Protein AF-A0A7M4F589-F1 (afdb_monomer_lite)

Secondary structure (DSSP, 8-state):
-HHHHHHHHHHHHHHHHSEEETTTEEE-TTS--SS--TTS-TT--EEE-TT-------GGGGTT-TT--EEE---

Structure (mmCIF, N/CA/C/O backbone):
data_AF-A0A7M4F589-F1
#
_entry.id   AF-A0A7M4F589-F1
#
loop_
_atom_site.group_PDB
_atom_site.id
_atom_site.type_symbol
_atom_site.label_atom_id
_atom_site.label_alt_id
_atom_site.label_comp_id
_atom_site.label_asym_id
_atom_site.label_entity_id
_atom_site.label_seq_id
_atom_site.pdbx_PDB_ins_code
_atom_site.Cartn_x
_atom_site.Cartn_y
_atom_site.Cartn_z
_atom_site.occupancy
_atom_site.B_iso_or_equiv
_atom_site.auth_seq_id
_atom_site.auth_comp_id
_atom_site.auth_asym_id
_atom_site.auth_atom_id
_atom_site.pdbx_PDB_model_num
ATOM 1 N N . GLY A 1 1 ? -8.836 24.723 5.409 1.00 60.97 1 GLY A N 1
ATOM 2 C CA . GLY A 1 1 ? -8.376 25.529 4.263 1.00 60.97 1 GLY A CA 1
ATOM 3 C C . GLY A 1 1 ? -7.250 24.827 3.533 1.00 60.97 1 GLY A C 1
ATOM 4 O O . GLY A 1 1 ? -7.534 24.056 2.633 1.00 60.97 1 GLY A O 1
ATOM 5 N N . ALA A 1 2 ? -5.999 25.015 3.964 1.00 56.38 2 ALA A N 1
ATOM 6 C CA . ALA A 1 2 ? -4.817 24.432 3.316 1.00 56.38 2 ALA A CA 1
ATOM 7 C C . ALA A 1 2 ? -4.668 22.907 3.511 1.00 56.38 2 ALA A C 1
ATOM 9 O O . ALA A 1 2 ? -4.435 22.196 2.543 1.00 56.38 2 ALA A O 1
ATOM 10 N N . SER A 1 3 ? -4.901 22.380 4.721 1.00 61.56 3 SER A N 1
ATOM 11 C CA . SER A 1 3 ? -4.675 20.954 5.035 1.00 61.56 3 SER A CA 1
ATOM 12 C C . SER A 1 3 ? -5.557 19.984 4.242 1.00 61.56 3 SER A C 1
ATOM 14 O O . SER A 1 3 ? -5.118 18.892 3.906 1.00 61.56 3 SER A O 1
ATOM 16 N N . VAL A 1 4 ? -6.792 20.380 3.917 1.00 63.72 4 VAL A N 1
ATOM 17 C CA . VAL A 1 4 ? -7.719 19.554 3.122 1.00 63.72 4 VAL A CA 1
ATOM 18 C C . VAL A 1 4 ? -7.276 19.509 1.662 1.00 63.72 4 VAL A C 1
ATOM 20 O O . VAL A 1 4 ? -7.310 18.446 1.055 1.00 63.72 4 VAL A O 1
ATOM 23 N N . LEU A 1 5 ? -6.805 20.636 1.116 1.00 58.50 5 LEU A N 1
ATOM 24 C CA . LEU A 1 5 ? -6.330 20.717 -0.263 1.00 58.50 5 LEU A CA 1
ATOM 25 C C . LEU A 1 5 ? -5.018 19.944 -0.447 1.00 58.50 5 LEU A C 1
ATOM 27 O O . LEU A 1 5 ? -4.893 19.214 -1.422 1.00 58.50 5 LEU A O 1
ATOM 31 N N . THR A 1 6 ? -4.090 20.019 0.517 1.00 59.38 6 THR A N 1
ATOM 32 C CA . THR A 1 6 ? -2.878 19.180 0.542 1.00 59.38 6 THR A CA 1
ATOM 33 C C . THR A 1 6 ? -3.233 17.695 0.600 1.00 59.38 6 THR A C 1
ATOM 35 O O . THR A 1 6 ? -2.679 16.911 -0.162 1.00 59.38 6 THR A O 1
ATOM 38 N N . CYS A 1 7 ? -4.204 17.309 1.436 1.00 61.50 7 CYS A N 1
ATOM 39 C CA . CYS A 1 7 ? -4.703 15.933 1.491 1.00 61.50 7 CYS A CA 1
ATOM 40 C C . CYS A 1 7 ? -5.292 15.495 0.144 1.00 61.50 7 CYS A C 1
ATOM 42 O O . CYS A 1 7 ? -4.973 14.423 -0.350 1.00 61.50 7 CYS A O 1
ATOM 44 N N . MET A 1 8 ? -6.122 16.335 -0.476 1.00 64.75 8 MET A N 1
ATOM 45 C CA . MET A 1 8 ? -6.762 16.033 -1.757 1.00 64.75 8 MET A CA 1
ATOM 46 C C . MET A 1 8 ? -5.734 15.909 -2.892 1.00 64.75 8 MET A C 1
ATOM 48 O O . MET A 1 8 ? -5.868 15.032 -3.741 1.00 64.75 8 MET A O 1
ATOM 52 N N . PHE A 1 9 ? -4.678 16.727 -2.866 1.00 62.66 9 PHE A N 1
ATOM 53 C CA . PHE A 1 9 ? -3.544 16.631 -3.786 1.00 62.66 9 PHE A CA 1
ATOM 54 C C . PHE A 1 9 ? -2.760 15.326 -3.589 1.00 62.66 9 PHE A C 1
ATOM 56 O O . PHE A 1 9 ? -2.488 14.633 -4.562 1.00 62.66 9 PHE A O 1
ATOM 63 N N . LEU A 1 10 ? -2.446 14.948 -2.344 1.00 58.91 10 LEU A N 1
ATOM 64 C CA . LEU A 1 10 ? -1.748 13.692 -2.031 1.00 58.91 10 LEU A CA 1
ATOM 65 C C . LEU A 1 10 ? -2.578 12.464 -2.414 1.00 58.91 10 LEU A C 1
ATOM 67 O O . LEU A 1 10 ? -2.048 11.528 -3.006 1.00 58.91 10 LEU A O 1
ATOM 71 N N . VAL A 1 11 ? -3.890 12.498 -2.161 1.00 62.56 11 VAL A N 1
ATOM 72 C CA . VAL A 1 11 ? -4.829 11.469 -2.622 1.00 62.56 11 VAL A CA 1
ATOM 73 C C . VAL A 1 11 ? -4.757 11.345 -4.146 1.00 62.56 11 VAL A C 1
ATOM 75 O O . VAL A 1 11 ? -4.581 10.241 -4.648 1.00 62.56 11 VAL A O 1
ATOM 78 N N . TYR A 1 12 ? -4.803 12.458 -4.885 1.00 63.66 12 TYR A N 1
ATOM 79 C CA . TYR A 1 12 ? -4.719 12.463 -6.351 1.00 63.66 12 TYR A CA 1
ATOM 80 C C . TYR A 1 12 ? -3.378 11.927 -6.884 1.00 63.66 12 TYR A C 1
ATOM 82 O O . TYR A 1 12 ? -3.359 11.173 -7.850 1.00 63.66 12 TYR A O 1
ATOM 90 N N . VAL A 1 13 ? -2.256 12.265 -6.241 1.00 58.88 13 VAL A N 1
ATOM 91 C CA . VAL A 1 13 ? -0.921 11.751 -6.599 1.00 58.88 13 VAL A CA 1
ATOM 92 C C . VAL A 1 13 ? -0.801 10.252 -6.312 1.00 58.88 13 VAL A C 1
ATOM 94 O O . VAL A 1 13 ? -0.246 9.516 -7.124 1.00 58.88 13 VAL A O 1
ATOM 97 N N . GLN A 1 14 ? -1.379 9.770 -5.211 1.00 61.69 14 GLN A N 1
ATOM 98 C CA . GLN A 1 14 ? -1.420 8.345 -4.883 1.00 61.69 14 GLN A CA 1
ATOM 99 C C . GLN A 1 14 ? -2.190 7.539 -5.944 1.00 61.69 14 GLN A C 1
ATOM 101 O O . GLN A 1 14 ? -1.748 6.453 -6.317 1.00 61.69 14 GLN A O 1
ATOM 106 N N . PHE A 1 15 ? -3.291 8.091 -6.474 1.00 64.38 15 PHE A N 1
ATOM 107 C CA . PHE A 1 15 ? -4.037 7.516 -7.603 1.00 64.38 15 PHE A CA 1
ATOM 108 C C . PHE A 1 15 ? -3.214 7.422 -8.900 1.00 64.38 15 PHE A C 1
ATOM 110 O O . PHE A 1 15 ? -3.530 6.592 -9.749 1.00 64.38 15 PHE A O 1
ATOM 117 N N . LEU A 1 16 ? -2.181 8.258 -9.075 1.00 68.06 16 LEU A N 1
ATOM 118 C CA . LEU A 1 16 ? -1.314 8.217 -10.261 1.00 68.06 16 LEU A CA 1
ATOM 119 C C . LEU A 1 16 ? -0.297 7.074 -10.207 1.00 68.06 16 LEU A C 1
ATOM 121 O O . LEU A 1 16 ? 0.153 6.625 -11.257 1.00 68.06 16 LEU A O 1
ATOM 125 N N . VAL A 1 17 ? 0.072 6.621 -9.007 1.00 77.75 17 VAL A N 1
ATOM 126 C CA . VAL A 1 17 ? 1.000 5.498 -8.829 1.00 77.75 17 VAL A CA 1
ATOM 127 C C . VAL A 1 17 ? 0.210 4.204 -8.717 1.00 77.75 17 VAL A C 1
ATOM 129 O O . VAL A 1 17 ? 0.392 3.300 -9.518 1.00 77.75 17 VAL A O 1
ATOM 132 N N . CYS A 1 18 ? -0.703 4.125 -7.753 1.00 87.50 18 CYS A N 1
ATOM 133 C CA . CYS A 1 18 ? -1.492 2.931 -7.500 1.00 87.50 18 CYS A CA 1
ATOM 134 C C . CYS A 1 18 ? -2.956 3.173 -7.851 1.00 87.50 18 CYS A C 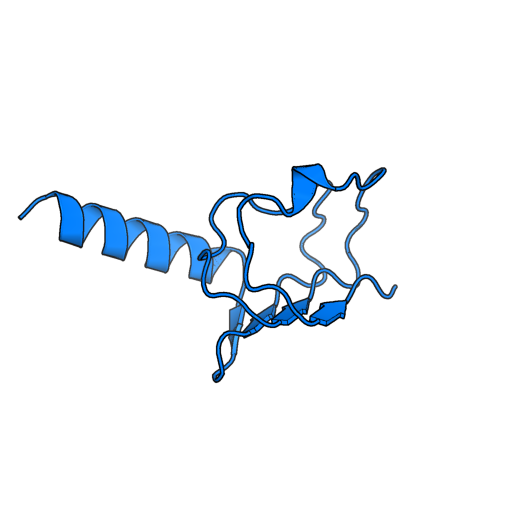1
ATOM 136 O O . CYS A 1 18 ? -3.565 4.157 -7.433 1.00 87.50 18 CYS A O 1
ATOM 138 N N . SER A 1 19 ? -3.561 2.216 -8.545 1.00 88.00 19 SER A N 1
ATOM 139 C CA . SER A 1 19 ? -5.007 2.219 -8.747 1.00 88.00 19 SER A CA 1
ATOM 140 C C . SER A 1 19 ? -5.730 1.866 -7.443 1.00 88.00 19 SER A C 1
ATOM 142 O O . SER A 1 19 ? -5.304 0.978 -6.698 1.00 88.00 19 SER A O 1
ATOM 144 N N . VAL A 1 20 ? -6.835 2.557 -7.159 1.00 85.31 20 VAL A N 1
ATOM 145 C CA . VAL A 1 20 ? -7.681 2.263 -5.995 1.00 85.31 20 VAL A CA 1
ATOM 146 C C . VAL A 1 20 ? -8.856 1.4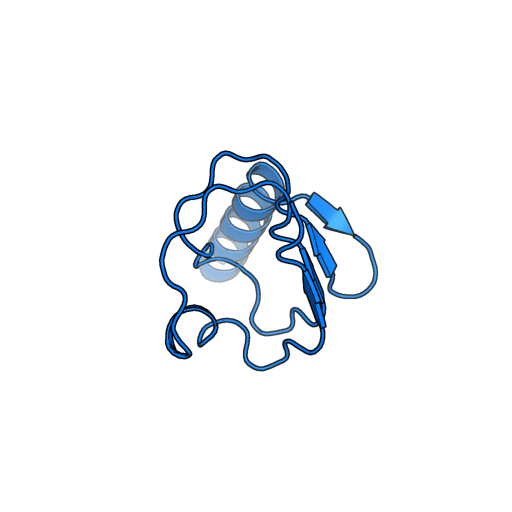17 -6.441 1.00 85.31 20 VAL A C 1
ATOM 148 O O . VAL A 1 20 ? -9.606 1.788 -7.343 1.00 85.31 20 VAL A O 1
ATOM 151 N N . VAL A 1 21 ? -9.027 0.286 -5.770 1.00 81.44 21 VAL A N 1
ATOM 152 C CA . VAL A 1 21 ? -10.185 -0.586 -5.930 1.00 81.44 21 VAL A CA 1
ATOM 153 C C . VAL A 1 21 ? -11.111 -0.359 -4.726 1.00 81.44 21 VAL A C 1
ATOM 155 O O . VAL A 1 21 ? -10.623 -0.190 -3.600 1.00 81.44 21 VAL A O 1
ATOM 158 N N . PRO A 1 22 ? -12.445 -0.333 -4.918 1.00 81.06 22 PRO A N 1
ATOM 159 C CA . PRO A 1 22 ? -13.390 -0.251 -3.809 1.00 81.06 22 PRO A CA 1
ATOM 160 C C . PRO A 1 22 ? -13.084 -1.275 -2.706 1.00 81.06 22 PRO A C 1
ATOM 162 O O . PRO A 1 22 ? -12.646 -2.390 -2.981 1.00 81.06 22 PRO A O 1
ATOM 165 N N . GLY A 1 23 ? -13.323 -0.897 -1.449 1.00 81.12 23 GLY A N 1
ATOM 166 C CA . GLY A 1 23 ? -13.045 -1.770 -0.303 1.00 81.12 23 GLY A CA 1
ATOM 167 C C . GLY A 1 23 ? -11.612 -1.679 0.231 1.00 81.12 23 GLY A C 1
ATOM 168 O O . GLY A 1 23 ? -11.029 -2.702 0.574 1.00 81.12 23 GLY A O 1
ATOM 169 N N . LEU A 1 24 ? -11.052 -0.463 0.321 1.00 87.88 24 LEU A N 1
ATOM 170 C CA . LEU A 1 24 ? -9.754 -0.181 0.968 1.00 87.88 24 LEU A CA 1
ATOM 171 C C . LEU A 1 24 ? -8.581 -0.968 0.358 1.00 87.88 24 LEU A C 1
ATOM 173 O O . LEU A 1 24 ? -7.672 -1.407 1.070 1.00 87.88 24 LEU A O 1
ATOM 177 N N . THR A 1 25 ? -8.635 -1.157 -0.961 1.00 91.81 25 THR A N 1
ATOM 178 C CA . THR A 1 25 ? -7.672 -1.946 -1.726 1.00 91.81 25 THR A CA 1
ATOM 179 C C . THR A 1 25 ? -6.845 -1.038 -2.623 1.00 91.81 25 THR A C 1
ATOM 181 O O . THR A 1 25 ? -7.395 -0.288 -3.431 1.00 91.81 25 THR A O 1
ATOM 184 N N . TYR A 1 26 ? -5.525 -1.134 -2.500 1.00 92.81 26 TYR A N 1
ATOM 185 C CA . TYR A 1 26 ? -4.567 -0.426 -3.341 1.00 92.81 26 TYR A CA 1
ATOM 186 C C . TYR A 1 26 ? -3.814 -1.422 -4.211 1.00 92.81 26 TYR A C 1
ATOM 188 O O . TYR A 1 26 ? -3.253 -2.394 -3.709 1.00 92.81 26 TYR A O 1
ATOM 196 N N . ARG A 1 27 ? -3.804 -1.170 -5.520 1.00 92.81 27 ARG A N 1
ATOM 197 C CA . ARG A 1 27 ? -3.154 -2.024 -6.509 1.00 92.81 27 ARG A CA 1
ATOM 198 C C . ARG A 1 27 ? -2.069 -1.251 -7.243 1.00 92.81 27 ARG A C 1
ATOM 200 O O . ARG A 1 27 ? -2.357 -0.301 -7.972 1.00 92.81 27 ARG A O 1
ATOM 207 N N . CYS A 1 28 ? -0.841 -1.705 -7.055 1.00 93.25 28 CYS A N 1
ATOM 208 C CA . CYS A 1 28 ? 0.402 -1.077 -7.474 1.00 93.25 28 CYS A CA 1
ATOM 209 C C . CYS A 1 28 ? 1.246 -2.060 -8.316 1.00 93.25 28 CYS A C 1
ATOM 211 O O . CYS A 1 28 ? 2.437 -2.216 -8.061 1.00 93.25 28 CYS A O 1
ATOM 213 N N . MET A 1 29 ? 0.632 -2.784 -9.254 1.00 93.81 29 MET A N 1
ATOM 214 C CA . MET A 1 29 ? 1.281 -3.885 -9.984 1.00 93.81 29 MET A CA 1
ATOM 215 C C . MET A 1 29 ? 2.109 -3.390 -11.166 1.00 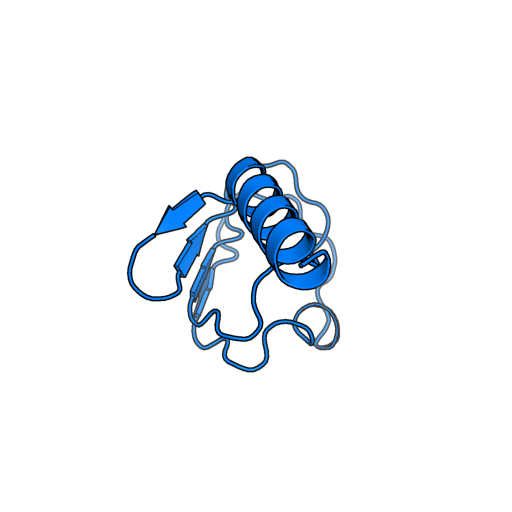93.81 29 MET A C 1
ATOM 217 O O . MET A 1 29 ? 1.674 -2.467 -11.847 1.00 93.81 29 MET A O 1
ATOM 221 N N . ASP A 1 30 ? 3.224 -4.063 -11.456 1.00 94.62 30 ASP A N 1
ATOM 222 C CA . ASP A 1 30 ? 4.027 -3.837 -12.674 1.00 94.62 30 ASP A CA 1
ATOM 223 C C . ASP A 1 30 ? 4.436 -2.364 -12.888 1.00 94.62 30 ASP A C 1
ATOM 225 O O . ASP A 1 30 ? 4.374 -1.793 -13.974 1.00 94.62 30 ASP A O 1
ATOM 229 N N . LEU A 1 31 ? 4.846 -1.709 -11.800 1.00 92.25 31 LEU A N 1
ATOM 230 C CA . LEU A 1 31 ? 5.269 -0.304 -11.792 1.00 92.25 31 LEU A CA 1
ATOM 231 C C . LEU A 1 31 ? 6.789 -0.165 -11.655 1.00 92.25 31 LEU A C 1
ATOM 233 O O . LEU A 1 31 ? 7.299 0.925 -11.390 1.00 92.25 31 LEU A O 1
ATOM 237 N N . ASN A 1 32 ? 7.522 -1.274 -11.803 1.00 94.00 32 ASN A N 1
ATOM 238 C CA . ASN A 1 32 ? 8.967 -1.346 -11.601 1.00 94.00 32 ASN A CA 1
ATOM 239 C C . ASN A 1 32 ? 9.406 -0.820 -10.211 1.00 94.00 32 ASN A C 1
ATOM 241 O O . ASN A 1 32 ? 10.456 -0.190 -10.056 1.00 94.00 32 ASN A O 1
ATOM 245 N N . LEU A 1 33 ? 8.584 -1.052 -9.180 1.00 92.12 33 LEU A N 1
ATOM 246 C CA . LEU A 1 33 ? 8.862 -0.607 -7.816 1.00 92.12 33 LEU A CA 1
ATOM 247 C C . LEU A 1 33 ? 9.992 -1.432 -7.201 1.00 92.12 33 LEU A C 1
ATOM 249 O O . LEU A 1 33 ? 9.964 -2.659 -7.195 1.00 92.12 33 LEU A O 1
ATOM 253 N N . SER A 1 34 ? 10.957 -0.742 -6.598 1.00 92.75 34 SER A N 1
ATOM 254 C CA . SER A 1 34 ? 12.025 -1.367 -5.803 1.00 92.75 34 SER A CA 1
ATOM 255 C C . 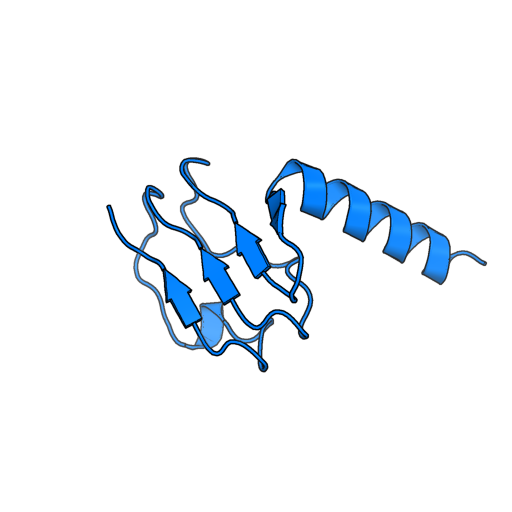SER A 1 34 ? 11.742 -1.350 -4.296 1.00 92.75 34 SER A C 1
ATOM 257 O O . SER A 1 34 ? 12.439 -2.013 -3.527 1.00 92.75 34 SER A O 1
ATOM 259 N N . ARG A 1 35 ? 10.730 -0.583 -3.862 1.00 90.31 35 ARG A N 1
ATOM 260 C CA . ARG A 1 35 ? 10.314 -0.395 -2.463 1.00 90.31 35 ARG A CA 1
ATOM 261 C C . ARG A 1 35 ? 8.801 -0.194 -2.362 1.00 90.31 35 ARG A C 1
ATOM 263 O O . ARG A 1 35 ? 8.163 0.208 -3.331 1.00 90.31 35 ARG A O 1
ATOM 270 N N . VAL A 1 36 ? 8.260 -0.422 -1.165 1.00 90.06 36 VAL A N 1
ATOM 271 C CA . VAL A 1 36 ? 6.857 -0.133 -0.831 1.00 90.06 36 VAL A CA 1
ATOM 272 C C . VAL A 1 36 ? 6.612 1.388 -0.878 1.00 90.06 36 VAL A C 1
ATOM 274 O O . VAL A 1 36 ? 7.411 2.130 -0.296 1.00 90.06 36 VAL A O 1
ATOM 277 N N . PRO A 1 37 ? 5.548 1.874 -1.546 1.00 87.75 37 PRO A N 1
ATOM 278 C CA . PRO A 1 37 ? 5.188 3.293 -1.551 1.00 87.75 37 PRO A CA 1
ATOM 279 C C . PRO A 1 37 ? 4.834 3.805 -0.145 1.00 87.75 37 PRO A C 1
ATOM 281 O O . PRO A 1 37 ? 4.129 3.131 0.602 1.00 87.75 37 PRO A O 1
ATOM 284 N N . THR A 1 38 ? 5.295 5.007 0.212 1.00 81.88 38 THR A N 1
ATOM 285 C CA . THR A 1 38 ? 5.096 5.589 1.556 1.00 81.88 38 THR A CA 1
ATOM 286 C C . THR A 1 38 ? 3.745 6.273 1.740 1.00 81.88 38 THR A C 1
ATOM 288 O O . THR A 1 38 ? 3.278 6.389 2.867 1.00 81.88 38 THR A O 1
ATOM 291 N N . GLU A 1 39 ? 3.092 6.675 0.649 1.00 78.31 39 GLU A N 1
ATOM 292 C CA . GLU A 1 39 ? 1.871 7.497 0.674 1.00 78.31 39 GLU A CA 1
ATOM 293 C C . GLU A 1 39 ? 0.570 6.670 0.608 1.00 78.31 39 GLU A C 1
ATOM 295 O O . GLU A 1 39 ? -0.501 7.174 0.263 1.00 78.31 39 GLU A O 1
ATOM 300 N N . ILE A 1 40 ? 0.636 5.378 0.952 1.00 85.81 40 ILE A N 1
ATOM 301 C CA . ILE A 1 40 ? -0.551 4.521 1.062 1.00 85.81 40 ILE A CA 1
ATOM 302 C C . ILE A 1 40 ? -1.310 4.872 2.354 1.00 85.81 40 ILE A C 1
ATOM 304 O O . ILE A 1 40 ? -0.694 4.923 3.420 1.00 85.81 40 ILE A O 1
ATOM 308 N N . PRO A 1 41 ? -2.644 5.076 2.315 1.00 88.06 41 PRO A N 1
ATOM 309 C CA . PRO A 1 41 ? -3.408 5.391 3.516 1.00 88.06 41 PRO A CA 1
ATOM 310 C C . PRO A 1 41 ? -3.283 4.307 4.583 1.00 88.06 41 PRO A C 1
ATOM 312 O O . PRO A 1 41 ? -3.402 3.116 4.287 1.00 88.06 41 PRO A O 1
ATOM 315 N N . SER A 1 42 ? -3.170 4.723 5.843 1.00 91.50 42 SER A N 1
ATOM 316 C CA . SER A 1 42 ? -3.053 3.817 6.993 1.00 91.50 42 SER A CA 1
ATOM 317 C C . SER A 1 42 ? -4.254 2.887 7.193 1.00 91.50 42 SER A C 1
ATOM 319 O O . SER A 1 42 ? -4.133 1.855 7.852 1.00 91.50 42 SER A O 1
ATOM 321 N N . SER A 1 43 ? -5.401 3.230 6.601 1.00 91.88 43 SER A N 1
ATOM 322 C CA . SER A 1 43 ? -6.629 2.431 6.579 1.00 91.88 43 SER A CA 1
ATOM 323 C C . SER A 1 43 ? -6.643 1.324 5.517 1.00 91.88 43 SER A C 1
ATOM 325 O O . SER A 1 43 ? -7.606 0.557 5.467 1.00 91.88 43 SER A O 1
ATOM 327 N N . THR A 1 44 ? -5.617 1.236 4.666 1.00 92.69 44 THR A N 1
ATOM 328 C CA . THR A 1 44 ? -5.510 0.215 3.614 1.00 92.69 44 THR A CA 1
ATOM 329 C C . THR A 1 44 ? -5.513 -1.181 4.221 1.00 92.69 44 THR A C 1
ATOM 331 O O . THR A 1 44 ? -4.738 -1.467 5.129 1.00 92.69 44 THR A O 1
ATOM 334 N N . GLN A 1 45 ? -6.382 -2.053 3.706 1.00 95.94 45 GLN A N 1
ATOM 335 C CA . GLN A 1 45 ? -6.504 -3.437 4.177 1.00 95.94 45 GLN A CA 1
ATOM 336 C C . GLN A 1 45 ? -5.923 -4.440 3.186 1.00 95.94 45 GLN A C 1
ATOM 338 O O . GLN A 1 45 ? -5.438 -5.490 3.606 1.00 95.94 45 GLN A O 1
ATOM 343 N N . ASN A 1 46 ? -5.945 -4.110 1.895 1.00 95.69 46 ASN A N 1
ATOM 344 C CA . ASN A 1 46 ? -5.430 -4.966 0.836 1.00 95.69 46 ASN A CA 1
ATOM 345 C C . ASN A 1 46 ? -4.427 -4.174 0.002 1.00 95.69 46 ASN A C 1
ATOM 347 O O . ASN A 1 46 ? -4.758 -3.099 -0.507 1.00 95.69 46 ASN A O 1
ATOM 351 N N . LEU A 1 47 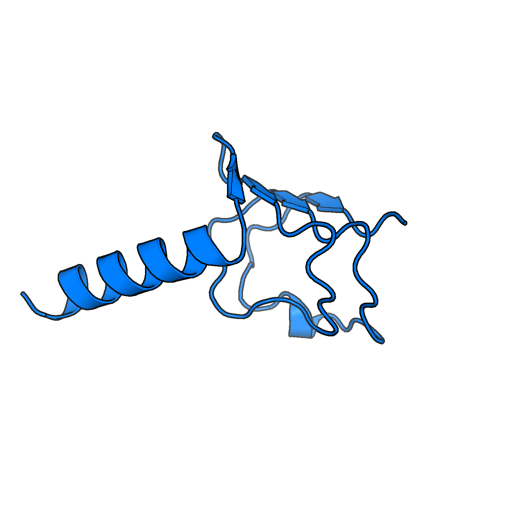? -3.219 -4.706 -0.137 1.00 94.50 47 LEU A N 1
ATOM 352 C CA . LEU A 1 47 ? -2.166 -4.108 -0.940 1.00 94.50 47 LEU A CA 1
ATOM 353 C C . LEU A 1 47 ? -1.626 -5.138 -1.923 1.00 94.50 47 LEU A C 1
ATOM 355 O O . LEU A 1 47 ? -1.159 -6.200 -1.525 1.00 94.50 47 LEU A O 1
ATOM 359 N N . ASP A 1 48 ? -1.674 -4.795 -3.199 1.00 95.56 48 ASP A N 1
ATOM 360 C CA . ASP A 1 48 ? -1.148 -5.614 -4.278 1.00 95.56 48 ASP A CA 1
ATOM 361 C C . ASP A 1 48 ? 0.080 -4.923 -4.879 1.00 95.56 48 ASP A C 1
ATOM 363 O O . ASP A 1 48 ? -0.027 -3.849 -5.475 1.00 95.56 48 ASP A O 1
ATOM 367 N N . LEU A 1 49 ? 1.254 -5.517 -4.655 1.00 95.25 49 LEU A N 1
ATOM 368 C CA . LEU A 1 49 ? 2.548 -5.093 -5.195 1.00 95.25 49 LEU A CA 1
ATOM 369 C C . LEU A 1 49 ? 3.106 -6.138 -6.173 1.00 95.25 49 LEU A C 1
ATOM 371 O O . LEU A 1 49 ? 4.314 -6.138 -6.440 1.00 95.25 49 LEU A O 1
ATOM 375 N N . SER A 1 50 ? 2.258 -7.030 -6.689 1.00 96.44 50 SER A N 1
ATOM 376 C CA . SER A 1 50 ? 2.673 -8.091 -7.602 1.00 96.44 50 SER A CA 1
ATOM 377 C C . SER A 1 50 ? 3.392 -7.540 -8.841 1.00 96.44 50 SER A C 1
ATOM 379 O O . SER A 1 50 ? 3.246 -6.375 -9.223 1.00 96.44 50 SER A O 1
ATOM 381 N N . PHE A 1 51 ? 4.241 -8.370 -9.445 1.00 96.50 51 PHE A N 1
ATOM 382 C CA . PHE A 1 51 ? 5.030 -8.031 -10.635 1.00 96.50 51 PHE A CA 1
ATOM 383 C C . PHE A 1 51 ? 6.008 -6.852 -10.461 1.00 96.50 51 PHE A C 1
ATOM 385 O O . PHE A 1 51 ? 6.475 -6.282 -11.442 1.00 96.50 51 PHE A O 1
ATOM 392 N N . ASN A 1 52 ? 6.383 -6.491 -9.228 1.00 95.25 52 ASN A N 1
ATOM 393 C CA . ASN A 1 52 ? 7.432 -5.497 -8.985 1.00 95.25 52 ASN A CA 1
ATOM 394 C C . ASN A 1 52 ? 8.770 -6.145 -8.588 1.00 95.25 52 ASN A C 1
ATOM 396 O O . ASN A 1 52 ? 8.792 -7.124 -7.836 1.00 95.25 52 ASN A O 1
ATOM 400 N N . PRO A 1 53 ? 9.918 -5.591 -9.022 1.00 95.62 53 PRO A N 1
ATOM 401 C CA . PRO A 1 53 ? 11.246 -6.040 -8.609 1.00 95.62 53 PRO A CA 1
ATOM 402 C C . PRO A 1 53 ? 11.615 -5.499 -7.218 1.00 95.62 53 PRO A C 1
ATOM 404 O O . PRO A 1 53 ? 12.629 -4.820 -7.038 1.00 95.62 53 PRO A O 1
ATOM 407 N N . LEU A 1 54 ? 10.783 -5.800 -6.221 1.00 92.94 54 LEU A N 1
ATOM 408 C CA . LEU A 1 54 ? 11.018 -5.384 -4.844 1.00 92.94 54 LEU A CA 1
ATOM 409 C C . LEU A 1 54 ? 12.316 -6.004 -4.313 1.00 92.94 54 LEU A C 1
ATOM 411 O O . LEU A 1 54 ? 12.623 -7.171 -4.563 1.00 92.94 54 LEU A O 1
ATOM 415 N N . GLY A 1 55 ? 13.078 -5.205 -3.567 1.00 89.00 55 GLY A N 1
ATOM 416 C CA . GLY A 1 55 ? 14.225 -5.701 -2.811 1.00 89.00 55 GLY A CA 1
ATOM 417 C C . GLY A 1 55 ? 13.807 -6.515 -1.581 1.00 89.00 55 GLY A C 1
ATOM 418 O O . GLY A 1 55 ? 12.657 -6.920 -1.430 1.00 89.00 55 GLY A O 1
ATOM 419 N N . SER A 1 56 ? 14.752 -6.723 -0.660 1.00 90.56 56 SER A N 1
ATOM 420 C CA . SER A 1 56 ? 14.444 -7.328 0.642 1.00 90.56 56 SER A CA 1
ATOM 421 C C . SER A 1 56 ? 13.410 -6.487 1.397 1.00 90.56 56 SER A C 1
ATOM 423 O O . SER A 1 56 ? 13.569 -5.269 1.520 1.00 90.56 56 SER A O 1
ATOM 425 N N . LEU A 1 57 ? 12.364 -7.145 1.895 1.00 90.19 57 LEU A N 1
ATOM 426 C CA . LEU A 1 57 ? 11.283 -6.521 2.649 1.00 90.19 57 LEU A CA 1
ATOM 427 C C . LEU A 1 57 ? 11.434 -6.850 4.134 1.00 90.19 57 LEU A C 1
ATOM 429 O O . LEU A 1 57 ? 11.490 -8.013 4.529 1.00 90.19 57 LEU A O 1
ATOM 433 N N . GLY A 1 58 ? 11.481 -5.804 4.952 1.00 87.50 58 GLY A N 1
ATOM 434 C CA . GLY A 1 58 ? 11.410 -5.864 6.404 1.00 87.50 58 GLY A CA 1
ATOM 435 C C . GLY A 1 58 ? 10.043 -5.424 6.928 1.00 87.50 58 GLY A C 1
ATOM 436 O O . GLY A 1 58 ? 9.232 -4.820 6.225 1.00 87.50 58 GLY A O 1
ATOM 437 N N . SER A 1 59 ? 9.793 -5.686 8.209 1.00 81.12 59 SER A N 1
ATOM 438 C CA . SER A 1 59 ? 8.552 -5.290 8.893 1.00 81.12 59 SER A CA 1
ATOM 439 C C . SER A 1 59 ? 8.314 -3.775 8.877 1.00 81.12 59 SER A C 1
ATOM 441 O O . SER A 1 59 ? 7.178 -3.316 8.773 1.00 81.12 59 SER A O 1
ATOM 443 N N . ASN A 1 60 ? 9.384 -2.982 8.912 1.00 90.25 60 ASN A N 1
ATOM 444 C CA . ASN A 1 60 ? 9.331 -1.524 8.843 1.00 90.25 60 ASN A CA 1
ATOM 445 C C . ASN A 1 60 ? 8.797 -0.992 7.503 1.00 90.25 60 ASN A C 1
ATOM 447 O O . ASN A 1 60 ? 8.287 0.126 7.469 1.00 90.25 60 ASN A O 1
ATOM 451 N N . ASN A 1 61 ? 8.866 -1.768 6.414 1.00 91.12 61 ASN A N 1
ATOM 452 C CA . ASN A 1 61 ? 8.344 -1.342 5.113 1.00 91.12 61 ASN A CA 1
ATOM 453 C C . ASN A 1 61 ? 6.818 -1.177 5.097 1.00 91.12 61 ASN A C 1
ATOM 455 O O . ASN A 1 61 ? 6.302 -0.468 4.239 1.00 91.12 61 ASN A O 1
ATOM 459 N N . PHE A 1 62 ? 6.112 -1.786 6.052 1.00 92.25 62 PHE A N 1
ATOM 460 C CA . PHE A 1 62 ? 4.651 -1.747 6.150 1.00 92.25 62 PHE A CA 1
ATOM 461 C C . PHE A 1 62 ? 4.151 -0.939 7.357 1.00 92.25 62 PHE A C 1
ATOM 463 O O . PHE A 1 62 ? 2.961 -0.943 7.656 1.00 92.25 62 PHE A O 1
ATOM 470 N N . ALA A 1 63 ? 5.031 -0.196 8.040 1.00 91.19 63 ALA A N 1
ATOM 471 C CA . ALA A 1 63 ? 4.668 0.585 9.226 1.00 91.19 63 ALA A CA 1
ATOM 472 C C . ALA A 1 63 ? 3.620 1.684 8.948 1.00 91.19 63 ALA A C 1
ATOM 474 O O . ALA A 1 63 ? 2.856 2.045 9.839 1.00 91.19 63 ALA A O 1
ATOM 475 N N . ALA A 1 64 ? 3.561 2.194 7.712 1.00 88.31 64 ALA A N 1
ATOM 476 C CA . ALA A 1 64 ? 2.582 3.199 7.294 1.00 88.31 64 ALA A CA 1
ATOM 477 C C . ALA A 1 64 ? 1.160 2.632 7.105 1.00 88.31 64 ALA A C 1
ATOM 479 O O . ALA A 1 64 ? 0.198 3.396 7.087 1.00 88.31 64 ALA A O 1
ATOM 480 N N . VAL A 1 65 ? 1.014 1.304 7.004 1.00 92.94 65 VAL A N 1
ATOM 481 C CA . VAL A 1 65 ? -0.254 0.603 6.735 1.00 92.94 65 VAL A CA 1
ATOM 482 C C . VAL A 1 65 ? -0.599 -0.387 7.857 1.00 92.94 65 VAL A C 1
ATOM 484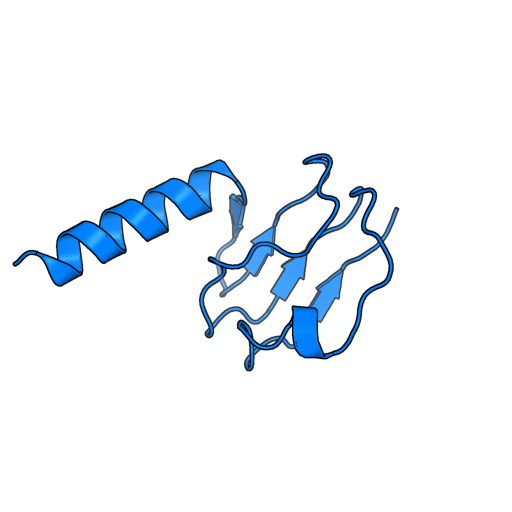 O O . VAL A 1 65 ? -0.675 -1.593 7.635 1.00 92.94 65 VAL A O 1
ATOM 487 N N . PRO A 1 66 ? -0.841 0.091 9.092 1.00 93.75 66 PRO A N 1
ATOM 488 C CA . PRO A 1 66 ? -1.082 -0.780 10.245 1.00 93.75 66 PRO A CA 1
ATOM 489 C C . PRO A 1 66 ? -2.370 -1.614 10.140 1.00 93.75 66 PRO A C 1
ATOM 491 O O . PRO A 1 66 ? -2.516 -2.595 10.863 1.00 93.75 66 PRO A O 1
ATOM 494 N N . ALA A 1 67 ? -3.312 -1.238 9.267 1.00 95.62 67 ALA A N 1
ATOM 495 C CA . ALA A 1 67 ? -4.551 -1.981 9.031 1.00 95.62 67 ALA A CA 1
ATOM 496 C C . ALA A 1 67 ? -4.428 -3.078 7.954 1.00 95.62 67 ALA A C 1
ATOM 498 O O . ALA A 1 67 ? -5.440 -3.705 7.624 1.00 95.62 67 ALA A O 1
ATOM 499 N N . LEU A 1 68 ? -3.228 -3.301 7.400 1.00 94.88 68 LEU A N 1
ATOM 500 C CA . LEU A 1 68 ? -2.998 -4.246 6.312 1.00 94.88 68 LEU A CA 1
ATOM 501 C C . LEU A 1 68 ? -3.319 -5.681 6.753 1.00 94.88 68 LEU A C 1
ATOM 503 O O . LEU A 1 68 ? -2.805 -6.174 7.754 1.00 94.88 68 LEU A O 1
ATOM 507 N N . LYS A 1 69 ? -4.173 -6.355 5.982 1.00 95.69 69 LYS A N 1
ATOM 508 C CA . LYS A 1 69 ? -4.612 -7.739 6.216 1.00 95.69 69 LYS A CA 1
ATOM 509 C C . LYS A 1 69 ? -4.129 -8.681 5.125 1.00 95.69 69 LYS A C 1
ATOM 511 O O . LYS A 1 69 ? -3.792 -9.823 5.414 1.00 95.69 69 LYS A O 1
ATOM 516 N N . PHE A 1 70 ? -4.109 -8.195 3.887 1.00 96.06 70 PHE A N 1
ATOM 517 C CA . PHE A 1 70 ? -3.732 -8.969 2.714 1.00 96.06 70 PHE A CA 1
ATOM 518 C C . PHE A 1 70 ? -2.666 -8.223 1.921 1.00 96.06 70 PHE A C 1
ATOM 520 O O . PHE A 1 70 ? -2.814 -7.036 1.624 1.00 96.06 70 PHE A O 1
ATOM 527 N N . LEU A 1 71 ? -1.596 -8.940 1.593 1.00 95.25 71 LEU A N 1
ATOM 528 C CA . LEU A 1 71 ? -0.460 -8.441 0.837 1.00 95.25 71 LEU A CA 1
ATOM 529 C C . LEU A 1 71 ? -0.165 -9.421 -0.297 1.00 95.25 71 LEU A C 1
ATOM 531 O O . LEU A 1 71 ? 0.128 -10.585 -0.026 1.00 95.25 71 LEU A O 1
ATOM 535 N N . ASP A 1 72 ? -0.224 -8.941 -1.536 1.00 95.81 72 ASP A N 1
ATOM 536 C CA . ASP A 1 72 ? 0.195 -9.704 -2.709 1.00 95.81 72 ASP A CA 1
ATOM 537 C C . ASP A 1 72 ? 1.577 -9.234 -3.187 1.00 95.81 72 ASP A C 1
ATOM 539 O O . ASP A 1 72 ? 1.819 -8.039 -3.376 1.00 95.81 72 ASP A O 1
ATOM 543 N N . LEU A 1 73 ? 2.490 -10.193 -3.339 1.00 94.94 73 LEU A N 1
ATOM 544 C CA . LEU A 1 73 ? 3.871 -10.026 -3.806 1.00 94.94 73 LEU A CA 1
ATOM 545 C C . LEU A 1 73 ? 4.191 -10.995 -4.956 1.00 94.94 73 LEU A C 1
ATOM 547 O O . LEU A 1 73 ? 5.366 -11.217 -5.260 1.00 94.94 73 LEU A O 1
ATOM 551 N N . ALA A 1 74 ? 3.172 -11.634 -5.538 1.00 93.69 74 ALA A N 1
ATOM 552 C CA . ALA A 1 74 ? 3.342 -12.630 -6.583 1.00 93.69 74 ALA A CA 1
ATOM 553 C C . ALA A 1 74 ? 4.061 -12.056 -7.814 1.00 93.69 74 ALA A C 1
ATOM 555 O O . ALA A 1 74 ? 4.107 -10.845 -8.042 1.00 93.69 74 ALA A O 1
ATOM 556 N N . ARG A 1 75 ? 4.658 -12.954 -8.593 1.00 86.12 75 ARG A N 1
ATOM 557 C CA . ARG A 1 75 ? 5.425 -12.660 -9.804 1.00 86.12 75 ARG A CA 1
ATOM 558 C C . ARG A 1 75 ? 4.794 -13.283 -11.029 1.00 86.12 75 ARG A C 1
ATOM 560 O O . ARG A 1 75 ? 4.085 -14.299 -10.865 1.00 86.12 75 ARG A O 1
#

Radius of gyration: 12.54 Å; chains: 1; bounding box: 28×38×23 Å

Organism: Crocodylus porosus (NCBI:txid8502)

Sequence (75 aa):
GASVLTCMFLVYVQFLVCSVVPGLTYRCMDLNLSRVPTEIPSSTQNLDLSFNPLGSLGSNNFAAVPALKFLDLAR

InterPro domains:
  IPR032675 Leucine-rich repeat domain superfamily [G3DSA:3.80.10.10] (18-75)

pLDDT: mean 84.61, std 12.73, range [56.38, 96.5]

Foldseek 3Di:
DPVVVVVVVLVVVLCVQWPDDPPLATAREQSQDQAQDLSRALLRAHYEHANHNHDDDDPVSCPRNPNHNYYHHHD